Protein AF-C1N3Q9-F1 (afdb_monomer_lite)

Sequence (76 aa):
VVPIASQEMEYRVELFNKMVSSCYEKCMDKKFKDGDLNVGEAACVDRCTGKYWQTVGIVGSMLGAADAQAQQQQMR

Organism: Micromonas pusilla (strain CCMP1545) (NCBI:txid564608)

Foldseek 3Di:
DCPVVVVVVVVVVVLVVVLVVVLCVVQPDPVCPDPDDDPSSVVSSVVSSVVSVVVVVVVVVVVVVVVVVVVVVVVD

InterPro domains:
  IPR004217 Tim10-like [PF02953] (5-62)
  IPR035427 Tim10-like domain superfamily [G3DSA:1.10.287.810] (2-76)
  IPR035427 Tim10-like domain superfamily [SSF144122] (8-73)

Radius of gyration: 18.06 Å; chains: 1; bounding box: 43×30×48 Å

Secondary structure (DSSP, 8-state):
-HHHHHHHHHHHHHHHHHHHHHHHHHHS-TT---SS--HHHHHHHHHHHHHHHHHHHHHHHHHHHHHHHHHHHHT-

Structure (mmCIF, N/CA/C/O backbone):
data_AF-C1N3Q9-F1
#
_entry.id   AF-C1N3Q9-F1
#
loop_
_atom_site.group_PDB
_atom_site.id
_atom_site.type_symbol
_atom_site.label_atom_id
_atom_site.label_alt_id
_atom_site.label_comp_id
_atom_site.label_asym_id
_atom_site.label_entity_id
_atom_site.label_seq_id
_atom_site.pdbx_PDB_ins_code
_atom_site.Cartn_x
_atom_site.Cartn_y
_atom_site.Cartn_z
_atom_site.occupancy
_atom_site.B_iso_or_equiv
_atom_site.auth_seq_id
_atom_site.auth_comp_id
_atom_site.auth_asym_id
_atom_site.auth_atom_id
_atom_site.pdbx_PDB_model_num
ATOM 1 N N . VAL A 1 1 ? 19.546 -21.043 -10.596 1.00 51.53 1 VAL A N 1
ATOM 2 C CA . VAL A 1 1 ? 18.201 -20.555 -11.000 1.00 51.53 1 VAL A CA 1
ATOM 3 C C . VAL A 1 1 ? 17.366 -19.977 -9.854 1.00 51.53 1 VAL A C 1
ATOM 5 O O . VAL A 1 1 ? 16.449 -19.225 -10.131 1.00 51.53 1 VAL A O 1
ATOM 8 N N . VAL A 1 2 ? 17.714 -20.220 -8.583 1.00 58.72 2 VAL A N 1
ATOM 9 C CA . VAL A 1 2 ? 17.025 -19.639 -7.410 1.00 58.72 2 VAL A CA 1
ATOM 10 C C . VAL A 1 2 ? 17.272 -18.130 -7.128 1.00 58.72 2 VAL A C 1
ATOM 12 O O . VAL A 1 2 ? 16.371 -17.529 -6.553 1.00 58.72 2 VAL A O 1
ATOM 15 N N . PRO A 1 3 ? 18.382 -17.460 -7.532 1.00 68.12 3 PRO A N 1
ATOM 16 C CA . PRO A 1 3 ? 18.698 -16.125 -6.996 1.00 68.12 3 PRO A CA 1
ATOM 17 C C . PRO A 1 3 ? 17.759 -15.009 -7.475 1.00 68.12 3 PRO A C 1
ATOM 19 O O . PRO A 1 3 ? 17.511 -14.063 -6.739 1.00 68.12 3 PRO A O 1
ATOM 22 N N . ILE A 1 4 ? 17.196 -15.130 -8.682 1.00 74.88 4 ILE A N 1
ATOM 23 C CA . ILE A 1 4 ? 16.238 -14.143 -9.201 1.00 74.88 4 ILE A CA 1
ATOM 24 C C . ILE A 1 4 ? 14.900 -14.294 -8.467 1.00 74.88 4 ILE A C 1
ATOM 26 O O . ILE A 1 4 ? 14.326 -13.312 -8.019 1.00 74.88 4 ILE A O 1
ATOM 30 N N . ALA A 1 5 ? 14.432 -15.529 -8.261 1.00 78.75 5 ALA A N 1
ATOM 31 C CA . ALA A 1 5 ? 13.170 -15.780 -7.567 1.00 78.75 5 ALA A CA 1
ATOM 32 C C . ALA A 1 5 ? 13.204 -15.338 -6.092 1.00 78.75 5 ALA A C 1
ATOM 34 O O . ALA A 1 5 ? 12.214 -14.799 -5.600 1.00 78.75 5 ALA A O 1
ATOM 35 N N . SER A 1 6 ? 14.331 -15.530 -5.393 1.00 83.50 6 SER A N 1
ATOM 36 C CA . SER A 1 6 ? 14.494 -15.039 -4.019 1.00 83.50 6 SER A CA 1
ATOM 37 C C . SER A 1 6 ? 14.531 -13.514 -3.959 1.00 83.50 6 SER A C 1
ATOM 39 O O . SER A 1 6 ? 13.867 -12.926 -3.113 1.00 83.50 6 SER A O 1
ATOM 41 N N . GLN A 1 7 ? 15.229 -12.869 -4.894 1.00 86.56 7 GLN A N 1
ATOM 42 C CA . GLN A 1 7 ? 15.333 -11.412 -4.937 1.00 86.56 7 GLN A CA 1
ATOM 43 C C . GLN A 1 7 ? 13.987 -10.739 -5.238 1.00 86.56 7 GLN A C 1
ATOM 45 O O . GLN A 1 7 ? 13.608 -9.769 -4.582 1.00 86.56 7 GLN A O 1
ATOM 50 N N . GLU A 1 8 ? 13.211 -11.305 -6.163 1.00 86.81 8 GLU A N 1
ATOM 51 C CA . GLU A 1 8 ? 11.841 -10.861 -6.439 1.00 86.81 8 GLU A CA 1
ATOM 52 C C . GLU A 1 8 ? 10.931 -10.998 -5.209 1.00 86.81 8 GLU A C 1
ATOM 54 O O . GLU A 1 8 ? 10.065 -10.154 -4.964 1.00 86.81 8 GLU A O 1
ATOM 59 N N . MET A 1 9 ? 11.113 -12.059 -4.419 1.00 89.25 9 MET A N 1
ATOM 60 C CA . MET A 1 9 ? 10.348 -12.270 -3.192 1.00 89.25 9 MET A CA 1
ATOM 61 C C . MET A 1 9 ? 10.728 -11.256 -2.108 1.00 89.25 9 MET A C 1
ATOM 63 O O . MET A 1 9 ? 9.837 -10.654 -1.510 1.00 89.25 9 MET A O 1
ATOM 67 N N . GLU A 1 10 ? 12.022 -11.025 -1.882 1.00 90.38 10 GLU A N 1
ATOM 68 C CA . GLU A 1 10 ? 12.526 -10.038 -0.916 1.00 90.38 10 GLU A CA 1
ATOM 69 C C . GLU A 1 10 ? 12.009 -8.629 -1.228 1.00 90.38 10 GLU A C 1
ATOM 71 O O . GLU A 1 10 ? 11.488 -7.949 -0.343 1.00 90.38 10 GLU A O 1
ATOM 76 N N . TYR A 1 11 ? 12.046 -8.232 -2.501 1.00 90.06 11 TYR A N 1
ATOM 77 C CA . TYR A 1 11 ? 11.490 -6.959 -2.958 1.00 90.06 11 TYR A CA 1
ATOM 78 C C . TYR A 1 11 ? 9.989 -6.832 -2.657 1.00 90.06 11 TYR A C 1
ATOM 80 O O . TYR A 1 11 ? 9.526 -5.809 -2.145 1.00 90.06 11 TYR A O 1
ATOM 88 N N . ARG A 1 12 ? 9.206 -7.883 -2.930 1.00 90.75 12 ARG A N 1
ATOM 89 C CA . ARG A 1 12 ? 7.761 -7.891 -2.644 1.00 90.75 12 ARG A CA 1
ATOM 90 C C . ARG A 1 12 ? 7.474 -7.773 -1.152 1.00 90.75 12 ARG A C 1
ATOM 92 O O . ARG A 1 12 ? 6.537 -7.072 -0.773 1.00 90.75 12 ARG A O 1
ATOM 99 N N . VAL A 1 13 ? 8.277 -8.426 -0.315 1.00 94.50 13 VAL A N 1
ATOM 100 C CA . VAL A 1 13 ? 8.170 -8.325 1.146 1.00 94.50 13 VAL A CA 1
ATOM 101 C C . VAL A 1 13 ? 8.493 -6.907 1.612 1.00 94.50 13 VAL A C 1
ATOM 103 O O . VAL A 1 13 ? 7.752 -6.342 2.417 1.00 94.50 13 VAL A O 1
ATOM 106 N N . GLU A 1 14 ? 9.551 -6.293 1.083 1.00 94.56 14 GLU A N 1
ATOM 107 C CA . GLU A 1 14 ? 9.912 -4.917 1.426 1.00 94.56 14 GLU A CA 1
ATOM 108 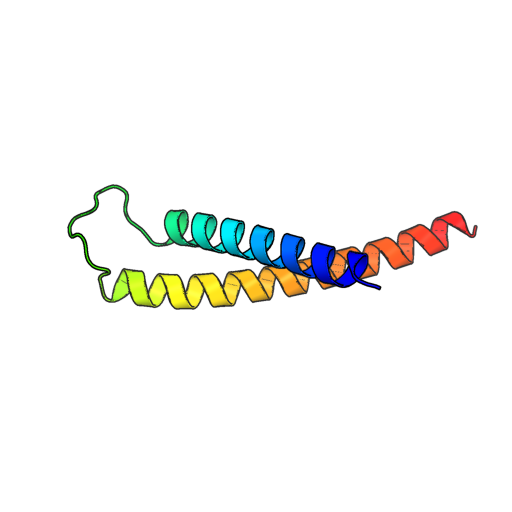C C . GLU A 1 14 ? 8.796 -3.928 1.057 1.00 94.56 14 GLU A C 1
ATOM 110 O O . GLU A 1 14 ? 8.396 -3.099 1.881 1.00 94.56 14 GLU A O 1
ATOM 115 N N . LEU A 1 15 ? 8.246 -4.040 -0.155 1.00 94.94 15 LEU A N 1
ATOM 116 C CA . LEU A 1 15 ? 7.117 -3.222 -0.597 1.00 94.94 15 LEU A CA 1
ATOM 117 C C . LEU A 1 15 ? 5.888 -3.407 0.290 1.00 94.94 15 LEU A C 1
ATOM 119 O O . LEU A 1 15 ? 5.248 -2.424 0.665 1.00 94.94 15 LEU A O 1
ATOM 123 N N . PHE A 1 16 ? 5.565 -4.651 0.642 1.00 96.12 16 PHE A N 1
ATOM 124 C CA . PHE A 1 16 ? 4.439 -4.946 1.516 1.00 96.12 16 PHE A CA 1
ATOM 125 C C . PHE A 1 16 ? 4.612 -4.285 2.889 1.00 96.12 16 PHE A C 1
ATOM 127 O O . PHE A 1 16 ? 3.704 -3.601 3.359 1.00 96.12 16 PHE A O 1
ATOM 134 N N . ASN A 1 17 ? 5.796 -4.392 3.496 1.00 97.06 17 ASN A N 1
ATOM 135 C CA . ASN A 1 17 ? 6.082 -3.767 4.789 1.00 97.06 17 ASN A CA 1
ATOM 136 C C . ASN A 1 17 ? 5.978 -2.233 4.728 1.00 97.06 17 ASN A C 1
ATOM 138 O O . ASN A 1 17 ? 5.388 -1.610 5.616 1.00 97.06 17 ASN A O 1
ATOM 142 N N . LYS A 1 18 ? 6.489 -1.609 3.658 1.00 97.06 18 LYS A N 1
ATOM 143 C CA . LYS A 1 18 ? 6.364 -0.157 3.447 1.00 97.06 18 LYS A CA 1
ATOM 144 C C . LYS A 1 18 ? 4.914 0.274 3.228 1.00 97.06 18 LYS A C 1
ATOM 146 O O . LYS A 1 18 ? 4.508 1.316 3.743 1.00 97.06 18 LYS A O 1
ATOM 151 N N . MET A 1 19 ? 4.131 -0.512 2.491 1.00 97.69 19 MET A N 1
ATOM 152 C CA . MET A 1 19 ? 2.704 -0.267 2.283 1.00 97.69 19 MET A CA 1
ATOM 153 C C . MET A 1 19 ? 1.943 -0.302 3.608 1.00 97.69 19 MET A C 1
ATOM 155 O O . MET A 1 19 ? 1.212 0.640 3.909 1.00 97.69 19 MET A O 1
ATOM 159 N N . VAL A 1 20 ? 2.132 -1.363 4.400 1.00 96.88 20 VAL A N 1
ATOM 160 C CA . VAL A 1 20 ? 1.461 -1.539 5.695 1.00 96.88 20 VAL A CA 1
ATOM 161 C C . VAL A 1 20 ? 1.768 -0.361 6.613 1.00 96.88 20 VAL A C 1
ATOM 163 O O . VAL A 1 20 ? 0.838 0.262 7.120 1.00 96.88 20 VAL A O 1
ATOM 166 N N . SER A 1 21 ? 3.046 0.009 6.751 1.00 97.06 21 SER A N 1
ATOM 167 C CA . SER A 1 21 ? 3.453 1.163 7.560 1.00 97.06 21 SER A CA 1
ATOM 168 C C . SER A 1 21 ? 2.817 2.471 7.066 1.00 97.06 21 SER A C 1
ATOM 170 O O . SER A 1 21 ? 2.188 3.195 7.836 1.00 97.06 21 SER A O 1
ATOM 172 N N . SER A 1 22 ? 2.867 2.739 5.754 1.00 97.31 22 SER A N 1
ATOM 173 C CA . SER A 1 22 ? 2.300 3.968 5.186 1.00 97.31 22 SER A CA 1
ATOM 174 C C . SER A 1 22 ? 0.786 4.064 5.367 1.00 97.31 22 SER A C 1
ATOM 176 O O . SER A 1 22 ? 0.269 5.144 5.653 1.00 97.31 22 SER A O 1
ATOM 178 N N . CYS A 1 23 ? 0.057 2.962 5.181 1.00 97.44 23 CYS A N 1
ATOM 179 C CA . CYS A 1 23 ? -1.390 2.965 5.353 1.00 97.44 23 CYS A CA 1
ATOM 180 C C . CYS A 1 23 ? -1.796 3.029 6.820 1.00 97.44 23 CYS A C 1
ATOM 182 O O . CYS A 1 23 ? -2.772 3.707 7.132 1.00 97.44 23 CYS A O 1
ATOM 184 N N . TYR A 1 24 ? -1.023 2.419 7.716 1.00 94.44 24 TYR A N 1
ATOM 185 C CA . TYR A 1 24 ? -1.229 2.563 9.150 1.00 94.44 24 TYR A CA 1
ATOM 186 C C . TYR A 1 24 ? -1.109 4.029 9.587 1.00 94.44 24 TYR A C 1
ATOM 188 O O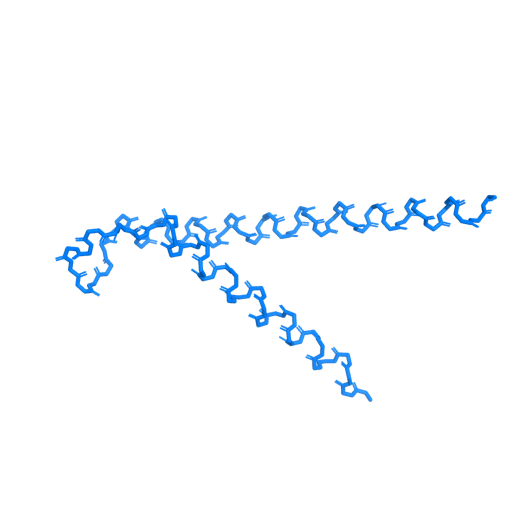 . TYR A 1 24 ? -2.032 4.565 10.191 1.00 94.44 24 TYR A O 1
ATOM 196 N N . GLU A 1 25 ? -0.035 4.718 9.191 1.00 94.44 25 GLU A N 1
ATOM 197 C CA . GLU A 1 25 ? 0.170 6.137 9.523 1.00 94.44 25 GLU A CA 1
ATOM 198 C C . GLU A 1 25 ? -0.892 7.072 8.925 1.00 94.44 25 GLU A C 1
ATOM 200 O O . GLU A 1 25 ? -1.188 8.120 9.498 1.00 94.44 25 GLU A O 1
ATOM 205 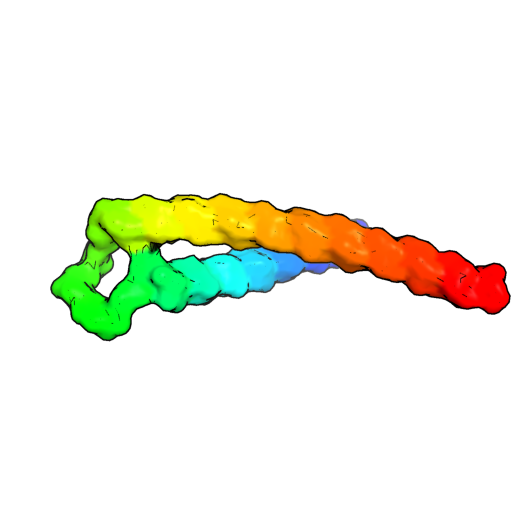N N . LYS A 1 26 ? -1.451 6.723 7.760 1.00 95.19 26 LYS A N 1
ATOM 206 C CA . LYS A 1 26 ? -2.454 7.547 7.066 1.00 95.19 26 LYS A CA 1
ATOM 207 C C . LYS A 1 26 ? -3.876 7.325 7.561 1.00 95.19 26 LYS A C 1
ATOM 209 O O . LYS A 1 26 ? -4.676 8.254 7.486 1.00 95.19 26 LYS A O 1
ATOM 214 N N . CYS A 1 27 ? -4.203 6.100 7.961 1.00 94.56 27 CYS A N 1
ATOM 215 C CA . CYS A 1 27 ? -5.581 5.698 8.214 1.00 94.56 27 CYS A CA 1
ATOM 216 C C . CYS A 1 27 ? -5.902 5.481 9.690 1.00 94.56 27 CYS A C 1
ATOM 218 O O . CYS A 1 27 ? -7.071 5.610 10.036 1.00 94.56 27 CYS A O 1
ATOM 220 N N . MET A 1 28 ? -4.917 5.193 10.547 1.00 91.44 28 MET A N 1
ATOM 221 C CA . MET A 1 28 ? -5.157 4.990 11.978 1.00 91.44 28 MET A CA 1
ATOM 222 C C . MET A 1 28 ? -4.962 6.289 12.763 1.00 91.44 28 MET A C 1
ATOM 224 O O . MET A 1 28 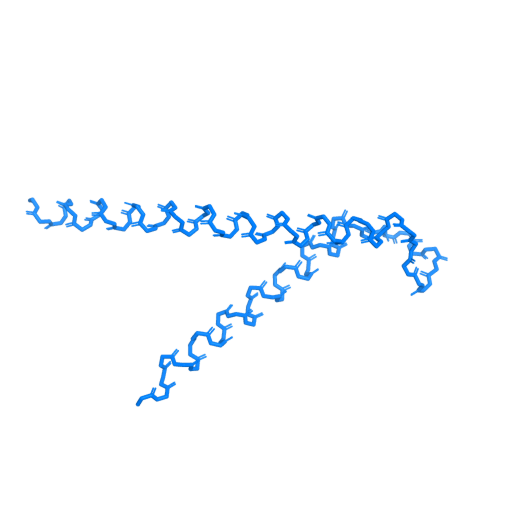? -3.967 6.997 12.588 1.00 91.44 28 MET A O 1
ATOM 228 N N . ASP A 1 29 ? -5.891 6.595 13.670 1.00 83.94 29 ASP A N 1
ATOM 229 C CA . ASP A 1 29 ? -5.748 7.717 14.602 1.00 83.94 29 ASP A CA 1
ATOM 230 C C . ASP A 1 29 ? -4.818 7.332 15.769 1.00 83.94 29 ASP A C 1
ATOM 232 O O . ASP A 1 29 ? -4.897 6.241 16.330 1.00 83.94 29 ASP A O 1
ATOM 236 N N . LYS A 1 30 ? -3.966 8.267 16.207 1.00 78.88 30 LYS A N 1
ATOM 237 C CA . LYS A 1 30 ? -3.071 8.096 17.366 1.00 78.88 30 LYS A CA 1
ATOM 238 C C . LYS A 1 30 ? -3.824 7.945 18.686 1.00 78.88 30 LYS A C 1
ATOM 240 O O . LYS A 1 30 ? -3.234 7.529 19.680 1.00 78.88 30 LYS A O 1
ATOM 245 N N . LYS A 1 31 ? -5.096 8.345 18.724 1.00 78.12 31 LYS A N 1
ATOM 246 C CA . LYS A 1 31 ? -5.933 8.299 19.928 1.00 78.12 31 LYS A CA 1
ATOM 247 C C . LYS A 1 31 ? -6.650 6.963 20.144 1.00 78.12 31 LYS A C 1
ATOM 249 O O . LYS A 1 31 ? -7.507 6.948 21.019 1.00 78.12 31 LYS A O 1
ATOM 254 N N . PHE A 1 32 ? -6.321 5.915 19.368 1.00 74.06 32 PHE A N 1
ATOM 255 C CA . PHE A 1 32 ? -6.778 4.514 19.484 1.00 74.06 32 PHE A CA 1
ATOM 256 C C . PHE A 1 32 ? -7.957 4.329 20.447 1.00 74.06 32 PHE A C 1
ATOM 258 O O . PHE A 1 32 ? -7.772 4.083 21.638 1.00 74.06 32 PHE A O 1
ATOM 265 N N . LYS A 1 33 ? -9.171 4.549 19.933 1.00 70.56 33 LYS A N 1
ATOM 266 C CA . LYS A 1 33 ? -10.387 4.560 20.759 1.00 70.56 33 LYS A CA 1
ATOM 267 C C . LYS A 1 33 ? -10.887 3.154 21.085 1.00 70.56 33 LYS A C 1
ATOM 269 O O . LYS A 1 33 ? -11.425 2.964 22.166 1.00 70.56 33 LYS A O 1
ATOM 274 N N . ASP A 1 34 ? -10.670 2.212 20.170 1.00 73.69 34 ASP A N 1
ATOM 275 C CA . ASP A 1 34 ? -11.046 0.802 20.264 1.00 73.69 34 ASP A CA 1
ATOM 276 C C . ASP A 1 34 ? -9.953 -0.072 19.625 1.00 73.69 34 ASP A C 1
ATOM 278 O O . ASP A 1 34 ? -9.113 0.423 18.871 1.00 73.69 34 ASP A O 1
ATOM 282 N N . GLY A 1 35 ? -9.945 -1.369 19.953 1.00 79.19 35 GLY A N 1
ATOM 283 C CA . GLY A 1 35 ? -9.009 -2.348 19.380 1.00 79.19 35 GLY A CA 1
ATOM 284 C C . GLY A 1 35 ? -9.396 -2.855 17.985 1.00 79.19 35 GLY A C 1
ATOM 285 O O . GLY A 1 35 ? -8.578 -3.498 17.330 1.00 79.19 35 GLY A O 1
ATOM 286 N N . ASP A 1 36 ? -10.616 -2.552 17.540 1.00 85.12 36 ASP A N 1
ATOM 287 C CA . ASP A 1 36 ? -11.155 -2.940 16.239 1.00 85.12 36 ASP A CA 1
ATOM 288 C C . ASP A 1 36 ? -11.183 -1.761 15.264 1.00 85.12 36 ASP A C 1
ATOM 290 O O . ASP A 1 36 ? -11.322 -0.600 15.654 1.00 85.12 36 ASP A O 1
ATOM 294 N N . LEU A 1 37 ? -11.104 -2.078 13.970 1.00 83.56 37 LEU A N 1
ATOM 295 C CA . LEU A 1 37 ? -11.203 -1.084 12.906 1.00 83.56 37 LEU A CA 1
ATOM 296 C C . LEU A 1 37 ? -12.631 -0.567 12.776 1.00 83.56 37 LEU A C 1
ATOM 298 O O . LEU A 1 37 ? -13.571 -1.332 12.543 1.00 83.56 37 LEU A O 1
ATOM 302 N N . ASN A 1 38 ? -12.785 0.753 12.823 1.00 89.44 38 ASN A N 1
ATOM 303 C CA . ASN A 1 38 ? -14.051 1.380 12.481 1.00 89.44 38 ASN A CA 1
ATOM 304 C C . ASN A 1 38 ? -14.291 1.356 10.956 1.00 89.44 38 ASN A C 1
ATOM 306 O O . ASN A 1 38 ? -13.374 1.186 10.150 1.00 89.44 38 ASN A O 1
ATOM 310 N N . VAL A 1 39 ? -15.541 1.567 10.532 1.00 90.56 39 VAL A N 1
ATOM 311 C CA . VAL A 1 39 ? -15.927 1.540 9.104 1.00 90.56 39 VAL A CA 1
ATOM 312 C C . VAL A 1 39 ? -15.123 2.545 8.261 1.00 90.56 39 VAL A C 1
ATOM 314 O O . VAL A 1 39 ? -14.804 2.274 7.104 1.00 90.56 39 VAL A O 1
ATOM 317 N N . GLY A 1 40 ? -14.773 3.701 8.834 1.00 91.31 40 GLY A N 1
ATOM 318 C CA . GLY A 1 40 ? -13.958 4.724 8.178 1.00 91.31 40 GLY A CA 1
ATOM 319 C C . GLY A 1 40 ? -12.490 4.319 8.021 1.00 91.31 40 GLY A C 1
ATOM 320 O O . GLY A 1 40 ? -11.915 4.540 6.957 1.00 91.31 40 GLY A O 1
ATOM 321 N N . GLU A 1 41 ? -11.902 3.690 9.037 1.00 93.12 41 GLU A N 1
ATOM 322 C CA . GLU A 1 41 ? -10.540 3.148 9.012 1.00 93.12 41 GLU A CA 1
ATOM 323 C C . GLU A 1 41 ? -10.432 2.018 7.990 1.00 93.12 41 GLU A C 1
ATOM 325 O O . GLU A 1 41 ? -9.547 2.059 7.137 1.00 93.12 41 GLU A O 1
ATOM 330 N N . ALA A 1 42 ? -11.383 1.078 7.992 1.00 92.75 42 ALA A N 1
ATOM 331 C CA . ALA A 1 42 ? -11.443 -0.003 7.009 1.00 92.75 42 ALA A CA 1
ATOM 332 C C . ALA A 1 42 ? -11.520 0.546 5.571 1.00 92.75 42 ALA A C 1
ATOM 334 O O . ALA A 1 42 ? -10.671 0.238 4.733 1.00 92.75 42 ALA A O 1
ATOM 335 N N . ALA A 1 43 ? -12.458 1.464 5.306 1.00 96.62 43 ALA A N 1
ATOM 336 C CA . ALA A 1 43 ? -12.587 2.094 3.993 1.00 96.62 43 ALA A CA 1
ATOM 337 C C . ALA A 1 43 ? -11.354 2.936 3.602 1.00 96.62 43 ALA A C 1
ATOM 339 O O . ALA A 1 43 ? -11.028 3.052 2.416 1.00 96.62 43 ALA A O 1
ATOM 340 N N . CYS A 1 44 ? -10.666 3.552 4.569 1.00 96.94 44 CYS A N 1
ATOM 341 C CA . CYS A 1 44 ? -9.414 4.263 4.324 1.00 96.94 44 CYS A CA 1
ATOM 342 C C . CYS A 1 44 ? -8.300 3.298 3.913 1.00 96.94 44 CYS A C 1
ATOM 344 O O . CYS A 1 44 ? -7.614 3.570 2.926 1.00 96.94 44 CYS A O 1
ATOM 346 N N . VAL A 1 45 ? -8.139 2.177 4.623 1.00 96.75 45 VAL A N 1
ATOM 347 C CA . VAL A 1 45 ? -7.111 1.164 4.342 1.00 96.75 45 VAL A CA 1
ATOM 348 C C . VAL A 1 45 ? -7.279 0.597 2.931 1.00 96.75 45 VAL A C 1
ATOM 350 O O . VAL A 1 45 ? -6.306 0.576 2.172 1.00 96.75 45 VAL A O 1
ATOM 353 N N . ASP A 1 46 ? -8.503 0.256 2.519 1.00 97.75 46 ASP A N 1
ATOM 354 C CA . ASP A 1 46 ? -8.790 -0.227 1.159 1.00 97.75 46 ASP A CA 1
ATOM 355 C C . ASP A 1 46 ? -8.373 0.794 0.088 1.00 97.75 46 ASP A C 1
ATOM 357 O O . ASP A 1 46 ? -7.681 0.483 -0.885 1.00 97.75 46 ASP A O 1
ATOM 361 N N . ARG A 1 47 ? -8.731 2.068 0.287 1.00 98.31 47 ARG A N 1
ATOM 362 C CA . ARG A 1 47 ? -8.341 3.152 -0.628 1.00 98.31 47 ARG A CA 1
ATOM 363 C C . ARG A 1 47 ? -6.835 3.397 -0.613 1.00 98.31 47 ARG A C 1
ATOM 365 O O . ARG A 1 47 ? -6.262 3.730 -1.650 1.00 98.31 47 ARG A O 1
ATOM 372 N N . CYS A 1 48 ? -6.202 3.294 0.552 1.00 98.38 48 CYS A N 1
ATOM 373 C CA . CYS A 1 48 ? -4.776 3.532 0.717 1.00 98.38 48 CYS A CA 1
ATOM 374 C C . CYS A 1 48 ? -3.951 2.484 -0.026 1.00 98.38 48 CYS A C 1
ATOM 376 O O . CYS A 1 48 ? -3.068 2.854 -0.797 1.00 98.38 48 CYS A O 1
ATOM 378 N N . THR A 1 49 ? -4.269 1.202 0.151 1.00 98.06 49 THR A N 1
ATOM 379 C CA . THR A 1 49 ? -3.573 0.106 -0.536 1.00 98.06 49 THR A CA 1
ATOM 380 C C . THR A 1 49 ? -3.733 0.219 -2.053 1.00 98.06 49 THR A C 1
ATOM 382 O O . THR A 1 49 ? -2.738 0.159 -2.774 1.00 98.06 49 THR A O 1
ATOM 385 N N . GLY A 1 50 ? -4.943 0.513 -2.545 1.00 98.12 50 GLY A N 1
ATOM 386 C CA . GLY A 1 50 ? -5.187 0.761 -3.970 1.00 98.12 50 GLY A CA 1
ATOM 387 C C . GLY A 1 50 ? -4.341 1.909 -4.536 1.00 98.12 50 GLY A C 1
ATOM 388 O O . GLY A 1 50 ? -3.684 1.756 -5.568 1.00 98.12 50 GLY A O 1
ATOM 389 N N . LYS A 1 51 ? -4.282 3.045 -3.828 1.00 98.38 51 LYS A N 1
ATOM 390 C CA . LYS A 1 51 ? -3.428 4.181 -4.214 1.00 98.38 51 LYS A CA 1
ATOM 391 C C . LYS A 1 51 ? -1.941 3.834 -4.160 1.00 98.38 51 LYS A C 1
ATOM 393 O O . LYS A 1 51 ? -1.203 4.248 -5.047 1.00 98.38 51 LYS A O 1
ATOM 398 N N . TYR A 1 52 ? -1.499 3.086 -3.149 1.00 98.19 52 TYR A N 1
ATOM 399 C CA . TYR A 1 52 ? -0.098 2.702 -2.988 1.00 98.19 52 TYR A CA 1
ATOM 400 C C . TYR A 1 52 ? 0.396 1.909 -4.200 1.00 98.19 52 TYR A C 1
ATOM 402 O O . TYR A 1 52 ? 1.400 2.280 -4.805 1.00 98.19 52 TYR A O 1
ATOM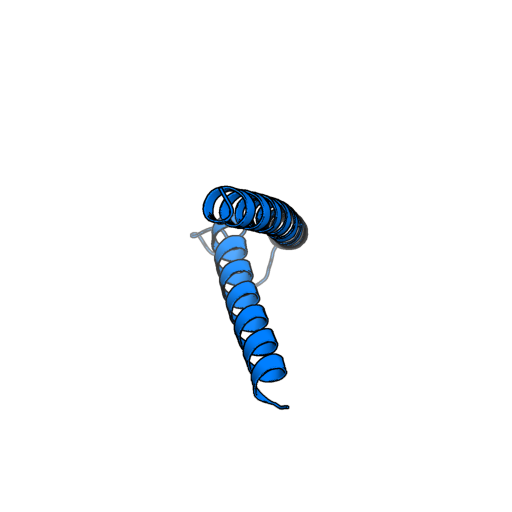 410 N N . TRP A 1 53 ? -0.347 0.882 -4.619 1.00 97.38 53 TRP A N 1
ATOM 411 C CA . TRP A 1 53 ? 0.013 0.084 -5.793 1.00 97.38 53 TRP A CA 1
ATOM 412 C C . TRP A 1 53 ? -0.023 0.887 -7.093 1.00 97.38 53 TRP A C 1
ATOM 414 O O . TRP A 1 53 ? 0.866 0.734 -7.930 1.00 97.38 53 TRP A O 1
ATOM 424 N N . GLN A 1 54 ? -0.991 1.797 -7.241 1.00 97.75 54 GLN A N 1
ATOM 425 C CA . GLN A 1 54 ? -1.017 2.723 -8.372 1.00 97.75 54 GLN A CA 1
ATOM 426 C C . GLN A 1 54 ? 0.246 3.601 -8.405 1.00 97.75 54 GLN A C 1
ATOM 428 O O . GLN A 1 54 ? 0.866 3.749 -9.457 1.00 97.75 54 GLN A O 1
ATOM 433 N N . THR A 1 55 ? 0.660 4.152 -7.260 1.00 97.00 55 THR A N 1
ATOM 434 C CA . THR A 1 55 ? 1.893 4.944 -7.150 1.00 97.00 55 THR A CA 1
ATOM 435 C C . THR A 1 55 ? 3.133 4.110 -7.464 1.00 97.00 55 THR A C 1
ATOM 437 O O . THR A 1 55 ? 3.976 4.575 -8.226 1.00 97.00 55 THR A O 1
ATOM 440 N N . VAL A 1 56 ? 3.233 2.879 -6.949 1.00 95.88 56 VAL A N 1
ATOM 441 C CA . VAL A 1 56 ? 4.343 1.962 -7.265 1.00 95.88 56 VAL A CA 1
ATOM 442 C C . VAL A 1 56 ? 4.443 1.722 -8.775 1.00 95.88 56 VAL A C 1
ATOM 444 O O . VAL A 1 56 ? 5.536 1.818 -9.328 1.00 95.88 56 VAL A O 1
ATOM 447 N N . GLY A 1 57 ? 3.319 1.491 -9.461 1.00 95.56 57 GLY A N 1
ATOM 448 C CA . GLY A 1 57 ? 3.294 1.312 -10.917 1.00 95.56 57 GLY A CA 1
ATOM 449 C C . GLY A 1 57 ? 3.739 2.555 -11.696 1.00 95.56 57 GLY A C 1
ATOM 450 O O . GLY A 1 57 ? 4.544 2.451 -12.621 1.00 95.56 57 GLY A O 1
ATOM 451 N N . ILE A 1 58 ? 3.269 3.743 -11.296 1.00 96.38 58 ILE A N 1
ATOM 452 C CA . ILE A 1 58 ? 3.674 5.013 -11.918 1.00 96.38 58 ILE A CA 1
ATOM 453 C C . ILE A 1 58 ? 5.178 5.241 -11.740 1.00 96.38 58 ILE A C 1
ATOM 455 O O . ILE A 1 58 ? 5.877 5.491 -12.721 1.00 96.38 58 ILE A O 1
ATOM 459 N N . VAL A 1 59 ? 5.692 5.108 -10.515 1.00 94.94 59 VAL A N 1
ATOM 460 C CA . VAL A 1 59 ? 7.123 5.282 -10.224 1.00 94.94 59 VAL A CA 1
ATOM 461 C C . VAL A 1 59 ? 7.958 4.262 -10.997 1.00 94.94 59 VAL A C 1
ATOM 463 O O . VAL A 1 59 ? 8.952 4.640 -11.610 1.00 94.94 59 VAL A O 1
ATOM 466 N N . GLY A 1 60 ? 7.524 3.000 -11.054 1.00 93.88 60 GLY A N 1
ATOM 467 C CA . GLY A 1 60 ? 8.184 1.965 -11.851 1.00 93.88 60 GLY A CA 1
ATOM 468 C C . GLY A 1 60 ? 8.286 2.332 -13.336 1.00 93.88 60 GLY A C 1
ATOM 469 O O . GLY A 1 60 ? 9.348 2.179 -13.933 1.00 93.88 60 GLY A O 1
ATOM 470 N N . SER A 1 61 ? 7.221 2.894 -13.921 1.00 94.50 61 SER A N 1
ATOM 471 C CA . SER A 1 61 ? 7.238 3.357 -15.318 1.00 94.50 61 SER A CA 1
ATOM 472 C C . SER A 1 61 ? 8.206 4.522 -15.555 1.00 94.50 61 SER A C 1
ATOM 474 O O . SER A 1 61 ? 8.885 4.565 -16.580 1.00 94.50 61 SER A O 1
ATOM 476 N N . MET A 1 62 ? 8.312 5.443 -14.592 1.00 94.12 62 MET A N 1
ATOM 477 C CA . MET A 1 62 ? 9.212 6.597 -14.673 1.00 94.12 62 MET A CA 1
ATOM 478 C C . MET A 1 62 ? 10.675 6.177 -14.555 1.00 94.12 62 MET A C 1
ATOM 480 O O . MET A 1 62 ? 11.503 6.650 -15.327 1.00 94.12 62 MET A O 1
ATOM 484 N N . LEU A 1 63 ? 10.985 5.275 -13.618 1.00 93.44 63 LEU A N 1
ATOM 485 C CA . LEU A 1 63 ? 12.331 4.734 -13.441 1.00 93.44 63 LEU A CA 1
ATOM 486 C C . LEU A 1 63 ? 12.776 3.955 -14.682 1.00 93.44 63 LEU A C 1
ATOM 488 O O . LEU A 1 63 ? 13.849 4.226 -15.206 1.00 93.44 63 LEU A O 1
ATOM 492 N N . GLY A 1 64 ? 11.917 3.089 -15.230 1.00 91.75 64 GLY A N 1
ATOM 493 C CA . GLY A 1 64 ? 12.235 2.364 -16.464 1.00 91.75 64 GLY A CA 1
ATOM 494 C C . GLY A 1 64 ? 12.469 3.291 -17.665 1.00 91.75 64 GLY A C 1
ATOM 495 O O . GLY A 1 64 ? 13.369 3.053 -18.470 1.00 91.75 64 GLY A O 1
ATOM 496 N N . ALA A 1 65 ? 11.701 4.382 -17.776 1.00 90.75 65 ALA A N 1
ATOM 497 C CA . ALA A 1 65 ? 11.927 5.401 -18.801 1.00 90.75 65 ALA A CA 1
ATOM 498 C C . ALA A 1 65 ? 13.245 6.169 -18.587 1.00 90.75 65 ALA A C 1
ATOM 500 O O . ALA A 1 65 ? 13.945 6.457 -19.559 1.00 90.75 65 ALA A O 1
ATOM 501 N N . ALA A 1 66 ? 13.599 6.481 -17.337 1.00 89.31 66 ALA A N 1
ATOM 502 C CA . ALA A 1 66 ? 14.855 7.143 -16.992 1.00 89.31 66 ALA A CA 1
ATOM 503 C C . ALA A 1 66 ? 16.078 6.252 -17.277 1.00 89.31 66 ALA A C 1
ATOM 505 O O . ALA A 1 66 ? 17.054 6.729 -17.855 1.00 89.31 66 ALA A O 1
ATOM 506 N N . ASP A 1 67 ? 16.004 4.958 -16.958 1.00 86.12 67 ASP A N 1
ATOM 507 C CA . ASP A 1 67 ? 17.072 3.990 -17.233 1.00 86.12 67 ASP A CA 1
ATOM 508 C C . ASP A 1 67 ? 17.333 3.852 -18.741 1.00 86.12 67 ASP A C 1
ATOM 510 O O . ASP A 1 67 ? 18.486 3.851 -19.184 1.00 86.12 67 ASP A O 1
ATOM 514 N N . ALA A 1 68 ? 16.268 3.819 -19.552 1.00 83.00 68 ALA A N 1
ATOM 515 C CA . ALA A 1 68 ? 16.383 3.790 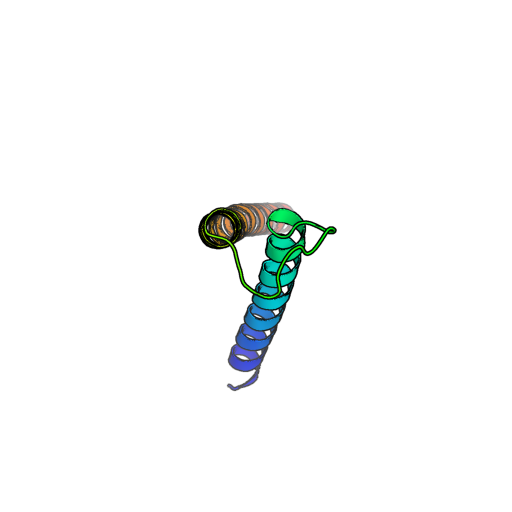-21.010 1.00 83.00 68 ALA A CA 1
ATOM 516 C C . ALA A 1 68 ? 17.066 5.054 -21.570 1.00 83.00 68 ALA A C 1
ATOM 518 O O . ALA A 1 68 ? 17.889 4.968 -22.485 1.00 83.00 68 ALA A O 1
ATOM 519 N N . GLN A 1 69 ? 16.765 6.229 -21.007 1.00 81.25 69 GLN A N 1
ATOM 520 C CA . GLN A 1 69 ? 17.409 7.490 -21.388 1.00 81.25 69 GLN A CA 1
ATOM 521 C C . GLN A 1 69 ? 18.889 7.529 -20.977 1.00 81.25 69 GLN A C 1
ATOM 523 O O . GLN A 1 69 ? 19.732 7.961 -21.767 1.00 81.25 69 GLN A O 1
ATOM 528 N N . ALA A 1 70 ? 19.223 7.038 -19.780 1.00 79.75 70 ALA A N 1
ATOM 529 C CA . ALA A 1 70 ? 20.594 6.999 -19.276 1.00 79.75 70 ALA A CA 1
ATOM 530 C C . ALA A 1 70 ? 21.506 6.104 -20.135 1.00 79.75 70 ALA A C 1
ATOM 532 O O . ALA A 1 70 ? 22.621 6.505 -20.479 1.00 79.75 70 ALA A O 1
ATOM 533 N N . GLN A 1 71 ? 21.020 4.933 -20.563 1.00 76.38 71 GLN A N 1
ATOM 534 C CA . GLN A 1 71 ? 21.764 4.050 -21.471 1.00 76.38 71 GLN A CA 1
ATOM 535 C C . GLN A 1 71 ? 22.031 4.703 -22.834 1.00 76.38 71 GLN A C 1
ATOM 537 O O . GLN A 1 71 ? 23.112 4.547 -23.405 1.00 76.38 71 GLN A O 1
ATOM 542 N N . GLN A 1 72 ? 21.078 5.483 -23.349 1.00 73.06 72 GLN A N 1
ATOM 543 C CA . GLN A 1 72 ? 21.240 6.184 -24.622 1.00 73.06 72 GLN A CA 1
ATOM 544 C C . GLN A 1 72 ? 22.275 7.319 -24.544 1.00 73.06 72 GLN A C 1
ATOM 546 O O . GLN A 1 72 ? 22.914 7.639 -25.545 1.00 73.06 72 GLN A O 1
ATOM 551 N N . GLN A 1 73 ? 22.469 7.910 -23.362 1.00 71.00 73 GLN A N 1
ATOM 552 C CA . GLN A 1 73 ? 23.480 8.940 -23.113 1.00 71.00 73 GLN A CA 1
ATOM 553 C C . GLN A 1 73 ? 24.895 8.364 -22.971 1.00 71.00 73 GLN A C 1
ATOM 555 O O . GLN A 1 73 ? 25.849 9.030 -23.351 1.00 71.00 73 GLN A O 1
ATOM 560 N N . GLN A 1 74 ? 25.033 7.129 -22.476 1.00 68.12 74 GLN A N 1
ATOM 561 C CA . GLN A 1 74 ? 26.320 6.420 -22.399 1.00 68.12 74 GLN A CA 1
ATOM 562 C C . GLN A 1 74 ? 26.800 5.869 -23.754 1.00 68.12 74 GLN A C 1
ATOM 564 O O . GLN A 1 74 ? 27.980 5.567 -23.905 1.00 68.12 74 GLN A O 1
ATOM 569 N N . MET A 1 75 ? 25.902 5.734 -24.735 1.00 64.56 75 MET A N 1
ATOM 570 C CA . MET A 1 75 ? 26.209 5.296 -26.108 1.00 64.56 75 MET A CA 1
ATOM 571 C C . MET A 1 75 ? 26.555 6.456 -27.065 1.00 64.56 75 MET A C 1
ATOM 573 O O . MET A 1 75 ? 26.696 6.223 -28.267 1.00 64.56 75 MET A O 1
ATOM 577 N N . ARG A 1 76 ? 26.659 7.696 -26.566 1.00 53.53 76 ARG A N 1
ATOM 578 C CA . ARG A 1 76 ? 27.069 8.885 -27.333 1.00 53.53 76 ARG A CA 1
ATOM 579 C C . ARG A 1 76 ? 28.449 9.368 -26.921 1.00 53.53 76 ARG A C 1
ATOM 581 O O . ARG A 1 76 ? 28.746 9.320 -25.710 1.00 53.53 76 ARG A O 1
#

pLDDT: mean 87.91, std 11.17, range [51.53, 98.38]